Protein AF-A0A7R7ENU4-F1 (afdb_monomer_lite)

Foldseek 3Di:
DDDDQDDLVVLLVLLVVLLVLLVVLVVVLVCLCVVPLVCLVPDPDDDDPVSVVSNVVSVVVSVVSNVSSVVSNVVSVVSVVVSVVVVVVLVVVLVVQVVVLVVVCVVVVPDDDPVSVVVNCCSNPVVVPVSPD

Sequence (133 aa):
MGTLVISYDDLNDASHQAKNLAEKLGDYANELEHKVCRKVNEYSGERTQILYDADGFMRKKLEKLQQKKIDFTTLSSNIKTFELNCKTADNNVARFIKTITGDFKKAYKIKENVITNFFNYIGVAIGNYSNRD

Structure (mmCIF, N/CA/C/O backbone):
data_AF-A0A7R7ENU4-F1
#
_entry.id   AF-A0A7R7ENU4-F1
#
loop_
_atom_site.group_PDB
_atom_site.id
_atom_site.type_symbol
_atom_site.label_atom_id
_atom_site.label_alt_id
_atom_site.label_comp_id
_atom_site.label_asym_id
_atom_site.label_entity_id
_atom_site.label_seq_id
_atom_site.pdbx_PDB_ins_code
_atom_site.Cartn_x
_atom_site.Cartn_y
_atom_site.Cartn_z
_atom_site.occupancy
_atom_site.B_iso_or_equiv
_atom_site.auth_seq_id
_atom_site.auth_comp_id
_atom_site.auth_asym_id
_atom_site.auth_atom_id
_atom_site.pdbx_PDB_model_num
ATOM 1 N N . MET A 1 1 ? -29.556 9.973 3.847 1.00 44.09 1 MET A N 1
ATOM 2 C CA . MET A 1 1 ? -28.271 9.671 4.516 1.00 44.09 1 MET A CA 1
ATOM 3 C C . MET A 1 1 ? -27.847 8.284 4.070 1.00 44.09 1 MET A C 1
ATOM 5 O O . MET A 1 1 ? -28.694 7.403 4.088 1.00 44.09 1 MET A O 1
ATOM 9 N N . GLY A 1 2 ? -26.614 8.114 3.591 1.00 52.56 2 GLY A N 1
ATOM 10 C CA . GLY A 1 2 ? -26.083 6.794 3.236 1.00 52.56 2 GLY A CA 1
ATOM 11 C C . GLY A 1 2 ? -25.456 6.132 4.460 1.00 52.56 2 GLY A C 1
ATOM 12 O O . GLY A 1 2 ? -24.754 6.803 5.215 1.00 52.56 2 GLY A O 1
ATOM 13 N N . THR A 1 3 ? -25.722 4.84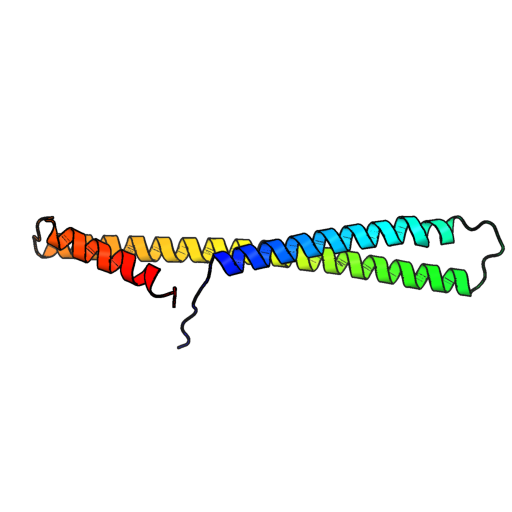5 4.664 1.00 65.44 3 THR A N 1
ATOM 14 C CA . THR A 1 3 ? -25.045 4.036 5.683 1.00 65.44 3 THR A CA 1
ATOM 15 C C . THR A 1 3 ? -23.705 3.581 5.121 1.00 65.44 3 THR A C 1
ATOM 17 O O . THR A 1 3 ? -23.664 2.948 4.068 1.00 65.44 3 THR A O 1
ATOM 20 N N . LEU A 1 4 ? -22.611 3.914 5.805 1.00 68.81 4 LEU A N 1
ATOM 21 C CA . LEU A 1 4 ? -21.291 3.382 5.485 1.00 68.81 4 LEU A CA 1
ATOM 22 C C . LEU A 1 4 ? -21.089 2.088 6.278 1.00 68.81 4 LEU A C 1
ATOM 24 O O . LEU A 1 4 ? -20.981 2.128 7.501 1.00 68.81 4 LEU A O 1
ATOM 28 N N . VAL A 1 5 ? -21.049 0.956 5.578 1.00 78.88 5 VAL A N 1
ATOM 29 C CA . VAL A 1 5 ? -20.685 -0.342 6.158 1.00 78.88 5 VAL A CA 1
ATOM 30 C C . VAL A 1 5 ? -19.189 -0.546 5.941 1.00 78.88 5 VAL A C 1
ATOM 32 O O . VAL A 1 5 ? -18.708 -0.442 4.814 1.00 78.88 5 VAL A O 1
ATOM 35 N N . ILE A 1 6 ? -18.449 -0.787 7.025 1.00 81.00 6 ILE A N 1
ATOM 36 C CA . ILE A 1 6 ? -16.993 -0.948 6.995 1.00 81.00 6 ILE A CA 1
ATOM 37 C C . ILE A 1 6 ? -16.647 -2.397 7.313 1.00 81.00 6 ILE A C 1
ATOM 39 O O . ILE A 1 6 ? -16.909 -2.879 8.413 1.00 81.00 6 ILE A O 1
ATOM 43 N N . SER A 1 7 ? -16.017 -3.067 6.353 1.00 90.38 7 SER A N 1
ATOM 44 C CA . SER A 1 7 ? -15.394 -4.372 6.550 1.00 90.38 7 SER A CA 1
ATOM 45 C C . SER A 1 7 ? -13.914 -4.174 6.869 1.00 90.38 7 SER A C 1
ATOM 47 O O . SER A 1 7 ? -13.136 -3.710 6.035 1.00 90.38 7 SER A O 1
ATOM 49 N N . TYR A 1 8 ? -13.523 -4.485 8.105 1.00 89.69 8 TYR A N 1
ATOM 50 C CA . TYR A 1 8 ? -12.128 -4.378 8.537 1.00 89.69 8 TYR A CA 1
ATOM 51 C C . TYR A 1 8 ? -11.216 -5.379 7.820 1.00 89.69 8 TYR A C 1
ATOM 53 O O . TYR A 1 8 ? -10.059 -5.055 7.555 1.00 89.69 8 TYR A O 1
ATOM 61 N N . ASP A 1 9 ? -11.746 -6.551 7.469 1.00 91.00 9 ASP A N 1
ATOM 62 C CA . ASP A 1 9 ? -11.010 -7.577 6.732 1.00 91.00 9 ASP A CA 1
ATOM 63 C C . ASP A 1 9 ? -10.720 -7.098 5.299 1.00 91.00 9 ASP A C 1
ATOM 65 O O . ASP A 1 9 ? -9.567 -7.130 4.868 1.00 91.00 9 ASP A O 1
ATOM 69 N N . ASP A 1 10 ? -11.712 -6.512 4.614 1.00 90.75 10 ASP A N 1
ATOM 70 C CA . ASP A 1 10 ? -11.526 -5.964 3.261 1.00 90.75 10 ASP A CA 1
ATOM 71 C C . ASP A 1 10 ? -10.537 -4.789 3.241 1.00 90.75 10 ASP A C 1
ATOM 73 O O . ASP A 1 10 ? -9.733 -4.661 2.315 1.00 90.75 10 ASP A O 1
ATOM 77 N N . LEU A 1 11 ? -10.558 -3.925 4.265 1.00 91.00 11 LEU A N 1
ATOM 78 C CA . LEU A 1 11 ? -9.576 -2.841 4.401 1.00 91.00 11 LEU A CA 1
ATOM 79 C C . LEU A 1 11 ? -8.160 -3.389 4.597 1.00 91.00 11 LEU A C 1
ATOM 81 O O . LEU A 1 11 ? -7.212 -2.906 3.968 1.00 91.00 11 LEU A O 1
ATOM 85 N N . ASN A 1 12 ? -8.004 -4.401 5.449 1.00 92.06 12 ASN A N 1
ATOM 86 C CA . ASN A 1 12 ? -6.711 -5.023 5.683 1.00 92.06 12 ASN A CA 1
ATOM 87 C C . ASN A 1 12 ? -6.177 -5.684 4.400 1.00 92.06 12 ASN A C 1
ATOM 89 O O . ASN A 1 12 ? -5.030 -5.434 4.010 1.00 92.06 12 ASN A O 1
ATOM 93 N N . ASP A 1 13 ? -7.022 -6.437 3.697 1.00 94.12 13 ASP A N 1
ATOM 94 C CA . ASP A 1 13 ? -6.690 -7.073 2.422 1.00 94.12 13 A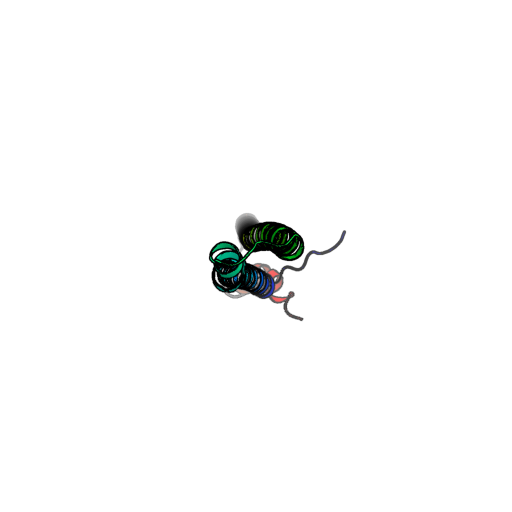SP A CA 1
ATOM 95 C C . ASP A 1 13 ? -6.314 -6.042 1.356 1.00 94.12 13 ASP A C 1
ATOM 97 O O . ASP A 1 13 ? -5.269 -6.171 0.711 1.00 94.12 13 ASP A O 1
ATOM 101 N N . ALA A 1 14 ? -7.095 -4.970 1.209 1.00 93.25 14 ALA A N 1
ATOM 102 C CA . ALA A 1 14 ? -6.806 -3.891 0.268 1.00 93.25 14 ALA A CA 1
ATOM 103 C C . ALA A 1 14 ? -5.462 -3.208 0.570 1.00 93.25 14 ALA A C 1
ATOM 105 O O . ALA A 1 14 ? -4.654 -2.979 -0.336 1.00 93.25 14 ALA A O 1
ATOM 106 N N . SER A 1 15 ? -5.174 -2.929 1.846 1.00 95.31 15 SER A N 1
ATOM 107 C CA . SER A 1 15 ? -3.877 -2.389 2.263 1.00 95.31 15 SER A CA 1
ATOM 108 C C . SER A 1 15 ? -2.731 -3.345 1.911 1.00 95.31 15 SER A C 1
ATOM 110 O O . SER A 1 15 ? -1.691 -2.902 1.413 1.00 95.31 15 SER A O 1
ATOM 112 N N . HIS A 1 16 ? -2.891 -4.645 2.170 1.00 95.50 16 HIS A N 1
ATOM 113 C CA . HIS A 1 16 ? -1.874 -5.647 1.856 1.00 95.50 16 HIS A CA 1
ATOM 114 C C . HIS A 1 16 ? -1.640 -5.781 0.351 1.00 95.50 16 HIS A C 1
ATOM 116 O O . HIS A 1 16 ? -0.491 -5.813 -0.089 1.00 95.50 16 HIS A O 1
ATOM 122 N N . GLN A 1 17 ? -2.703 -5.791 -0.452 1.00 96.12 17 GLN A N 1
ATOM 123 C CA . GLN A 1 17 ? -2.602 -5.819 -1.909 1.00 96.12 17 GLN A CA 1
ATOM 124 C C . GLN A 1 17 ? -1.881 -4.579 -2.451 1.00 96.12 17 GLN A C 1
ATOM 126 O O . GLN A 1 17 ? -0.979 -4.716 -3.280 1.00 96.12 17 GLN A O 1
ATOM 131 N N . ALA A 1 18 ? -2.212 -3.384 -1.949 1.00 92.69 18 ALA A N 1
ATOM 132 C CA . ALA A 1 18 ? -1.538 -2.144 -2.331 1.00 92.69 18 ALA A CA 1
ATOM 133 C C . ALA A 1 18 ? -0.038 -2.184 -1.991 1.00 92.69 18 ALA A C 1
ATOM 135 O O . ALA A 1 18 ? 0.797 -1.850 -2.834 1.00 92.69 18 ALA A O 1
ATOM 136 N N . LYS A 1 19 ? 0.318 -2.669 -0.794 1.00 96.62 19 LYS A N 1
ATOM 137 C CA . LYS A 1 19 ? 1.718 -2.849 -0.389 1.00 96.62 19 LYS A CA 1
ATOM 138 C C . LYS A 1 19 ? 2.457 -3.836 -1.301 1.00 96.62 19 LYS A C 1
ATOM 140 O O . LYS A 1 19 ? 3.521 -3.504 -1.819 1.00 96.62 19 LYS A O 1
ATOM 145 N N . ASN A 1 20 ? 1.875 -5.007 -1.553 1.00 96.50 20 ASN A N 1
ATOM 146 C CA . ASN A 1 20 ? 2.474 -6.031 -2.412 1.00 96.50 20 ASN A CA 1
ATOM 147 C C . ASN A 1 20 ? 2.674 -5.521 -3.849 1.00 96.50 20 ASN A C 1
ATOM 149 O O . ASN A 1 20 ? 3.658 -5.853 -4.508 1.00 96.50 20 ASN A O 1
ATOM 153 N N . LEU A 1 21 ? 1.744 -4.709 -4.358 1.00 95.12 21 LEU A N 1
ATOM 154 C CA . LEU A 1 21 ? 1.882 -4.089 -5.672 1.00 95.12 21 LEU A CA 1
ATOM 155 C C . LEU A 1 21 ? 3.011 -3.050 -5.696 1.00 95.12 21 LEU A C 1
ATOM 157 O O . LEU A 1 21 ? 3.776 -3.017 -6.659 1.00 95.12 21 LEU A O 1
ATOM 161 N N . ALA A 1 22 ? 3.158 -2.239 -4.646 1.00 94.38 22 ALA A N 1
ATOM 162 C CA . ALA A 1 22 ? 4.274 -1.303 -4.522 1.00 94.38 22 ALA A CA 1
ATOM 163 C C . ALA A 1 22 ? 5.636 -2.022 -4.527 1.00 94.38 22 ALA A C 1
ATOM 165 O O . ALA A 1 22 ? 6.563 -1.576 -5.206 1.00 94.38 22 ALA A O 1
ATOM 166 N N . GLU A 1 23 ? 5.747 -3.152 -3.823 1.00 96.06 23 GLU A N 1
ATOM 167 C CA . GLU A 1 23 ? 6.949 -3.998 -3.817 1.00 96.06 23 GLU A CA 1
ATOM 168 C C . GLU A 1 23 ? 7.259 -4.527 -5.224 1.00 96.06 23 GLU A C 1
ATOM 170 O O . GLU A 1 23 ? 8.338 -4.258 -5.750 1.00 96.06 23 GLU A O 1
ATOM 175 N N . LYS A 1 24 ? 6.274 -5.133 -5.903 1.00 96.38 24 LYS A N 1
ATOM 176 C CA . LYS A 1 24 ? 6.426 -5.630 -7.284 1.00 96.38 24 LYS A CA 1
ATOM 177 C C . LYS A 1 24 ? 6.828 -4.543 -8.282 1.00 96.38 24 LYS A C 1
ATOM 179 O O . LYS A 1 24 ? 7.620 -4.796 -9.187 1.00 96.38 24 LYS A O 1
ATOM 184 N N . LEU A 1 25 ? 6.281 -3.333 -8.146 1.00 94.94 25 LEU A N 1
ATOM 185 C CA . LEU A 1 25 ? 6.667 -2.187 -8.977 1.00 94.94 25 LEU A CA 1
ATOM 186 C C . LEU A 1 25 ? 8.124 -1.780 -8.735 1.00 94.94 25 LEU A C 1
ATOM 188 O O . LEU A 1 25 ? 8.822 -1.433 -9.686 1.00 94.94 25 LEU A O 1
ATOM 192 N N . GLY A 1 26 ? 8.579 -1.842 -7.481 1.00 93.38 26 GLY A N 1
ATOM 193 C CA . GLY A 1 26 ? 9.973 -1.614 -7.111 1.00 93.38 26 GLY A CA 1
ATOM 194 C C . GLY A 1 26 ? 10.911 -2.657 -7.705 1.00 93.38 26 GLY A C 1
ATOM 195 O O . GLY A 1 26 ? 11.900 -2.288 -8.332 1.00 93.38 26 GLY A O 1
ATOM 196 N N . ASP A 1 27 ? 10.567 -3.936 -7.576 1.00 95.56 27 ASP A N 1
ATOM 197 C CA . ASP A 1 27 ? 11.363 -5.033 -8.130 1.00 95.56 27 ASP A CA 1
ATOM 198 C C . ASP A 1 27 ? 11.472 -4.921 -9.650 1.00 95.56 27 ASP A C 1
ATOM 200 O O . ASP A 1 27 ? 12.567 -4.990 -10.206 1.00 95.56 27 ASP A O 1
ATOM 204 N N . TYR A 1 28 ? 10.355 -4.651 -10.331 1.00 94.38 28 TYR A N 1
ATOM 205 C CA . TYR A 1 28 ? 10.355 -4.464 -11.778 1.00 94.38 28 TYR A CA 1
ATOM 206 C C . TYR A 1 28 ? 11.170 -3.239 -12.221 1.00 94.38 28 TYR A C 1
ATOM 208 O O . TYR A 1 28 ? 11.854 -3.295 -13.244 1.00 94.38 28 TYR A O 1
ATOM 216 N N . ALA A 1 29 ? 11.135 -2.137 -11.462 1.00 93.75 29 ALA A N 1
ATOM 217 C CA . ALA A 1 29 ? 11.982 -0.976 -11.731 1.00 93.75 29 ALA A CA 1
ATOM 218 C C . ALA A 1 29 ? 13.472 -1.327 -11.588 1.00 93.75 29 ALA A C 1
ATOM 220 O O . ALA A 1 29 ? 14.250 -1.048 -12.499 1.00 93.75 29 ALA A O 1
ATOM 221 N N . ASN A 1 30 ? 13.853 -2.014 -10.509 1.00 92.50 30 ASN A N 1
ATOM 222 C CA . ASN A 1 30 ? 15.230 -2.459 -10.287 1.00 92.50 30 ASN A CA 1
ATOM 223 C C . ASN A 1 30 ? 15.701 -3.402 -11.403 1.00 92.50 30 ASN A C 1
ATOM 225 O O . ASN A 1 30 ? 16.815 -3.272 -11.912 1.00 92.50 30 ASN A O 1
ATOM 229 N N . GLU A 1 31 ? 14.850 -4.339 -11.830 1.00 92.56 31 GLU A N 1
ATOM 230 C CA . GLU A 1 31 ? 15.166 -5.218 -12.953 1.00 92.56 31 GLU A CA 1
ATOM 231 C C . GLU A 1 31 ? 15.368 -4.442 -14.255 1.00 92.56 31 GLU A C 1
ATOM 233 O O . GLU A 1 31 ? 16.316 -4.728 -14.986 1.00 92.56 31 GLU A O 1
ATOM 238 N N . LEU A 1 32 ? 14.504 -3.468 -14.558 1.00 90.56 32 LEU A N 1
ATOM 239 C CA . LEU A 1 32 ? 14.620 -2.645 -15.762 1.00 90.56 32 LEU A CA 1
ATOM 240 C C . LEU A 1 32 ? 15.930 -1.841 -15.762 1.00 90.56 32 LEU A C 1
ATOM 242 O O . LEU A 1 32 ? 16.629 -1.795 -16.778 1.00 90.56 32 LEU A O 1
ATOM 246 N N . GLU A 1 33 ? 16.286 -1.261 -14.617 1.00 90.75 33 GLU A N 1
ATOM 247 C CA . GLU A 1 33 ? 17.524 -0.506 -14.434 1.00 90.75 33 GLU A CA 1
ATOM 248 C C . GLU A 1 33 ? 18.763 -1.393 -14.623 1.00 90.75 33 GLU A C 1
ATOM 250 O O . GLU A 1 33 ? 19.639 -1.087 -15.439 1.00 90.75 33 GLU A O 1
ATOM 255 N N . HIS A 1 34 ? 18.818 -2.535 -13.935 1.00 90.06 34 HIS A N 1
ATOM 256 C CA . HIS A 1 34 ? 19.975 -3.427 -13.978 1.00 90.06 34 HIS A CA 1
ATOM 257 C C . HIS A 1 34 ? 20.104 -4.211 -15.284 1.00 90.06 34 HIS A C 1
ATOM 259 O O . HIS A 1 34 ? 21.218 -4.406 -15.770 1.00 90.06 34 HIS A O 1
ATOM 265 N N . LYS A 1 35 ? 18.998 -4.700 -15.856 1.00 87.06 35 LYS A N 1
ATOM 266 C CA . LYS A 1 35 ? 19.049 -5.574 -17.038 1.00 87.06 35 LYS A CA 1
ATOM 267 C C . LYS A 1 35 ? 19.101 -4.796 -18.341 1.00 87.06 35 LYS A C 1
ATOM 269 O O . LYS A 1 35 ? 19.659 -5.323 -19.302 1.00 87.06 35 LYS A O 1
ATOM 274 N N . VAL A 1 36 ? 18.513 -3.600 -18.398 1.00 83.38 36 VAL A N 1
ATOM 275 C CA . VAL A 1 36 ? 18.338 -2.876 -19.663 1.00 83.38 36 VAL A CA 1
ATOM 276 C C . VAL A 1 36 ? 19.085 -1.550 -19.659 1.00 83.38 36 VAL A C 1
ATOM 278 O O . VAL A 1 36 ? 19.984 -1.387 -20.483 1.00 83.38 36 VAL A O 1
ATOM 281 N N . CYS A 1 37 ? 18.817 -0.646 -18.708 1.00 84.62 37 CYS A N 1
ATOM 282 C CA . CYS A 1 37 ? 19.496 0.658 -18.671 1.00 84.62 37 CYS A CA 1
ATOM 283 C C . CYS A 1 37 ? 21.013 0.502 -18.548 1.00 84.62 37 CYS A C 1
ATOM 285 O O . CYS A 1 37 ? 21.773 1.119 -19.291 1.00 84.62 37 CYS A O 1
ATOM 287 N N . ARG A 1 38 ? 21.465 -0.377 -17.649 1.00 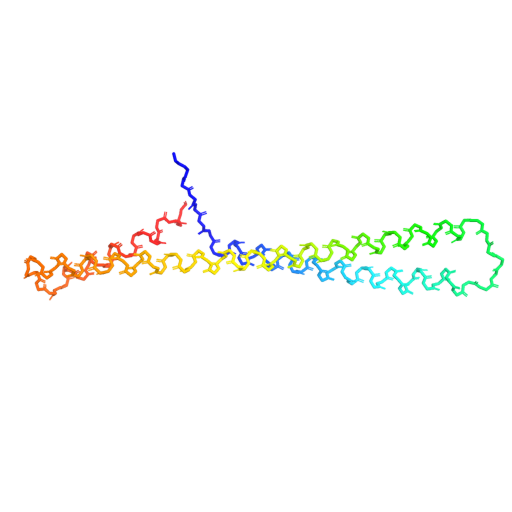87.12 38 ARG A N 1
ATOM 288 C CA . ARG A 1 38 ? 22.891 -0.646 -17.464 1.00 87.12 38 ARG A CA 1
ATOM 289 C C . ARG A 1 38 ? 23.548 -1.203 -18.729 1.00 87.12 38 ARG A C 1
ATOM 291 O O . ARG A 1 38 ? 24.585 -0.691 -19.127 1.00 87.12 38 ARG A O 1
ATOM 298 N N . LYS A 1 39 ? 22.917 -2.162 -19.417 1.00 86.00 39 LYS A N 1
ATOM 299 C CA . LYS A 1 39 ? 23.450 -2.719 -20.675 1.00 86.00 39 LYS A CA 1
ATOM 300 C C . LYS A 1 39 ? 23.530 -1.683 -21.796 1.00 86.00 39 LYS A C 1
ATOM 302 O O . LYS A 1 39 ? 24.493 -1.683 -22.553 1.00 86.00 39 LYS A O 1
ATOM 307 N N . VAL A 1 40 ? 22.539 -0.796 -21.897 1.00 84.38 40 VAL A N 1
ATOM 308 C CA . VAL A 1 40 ? 22.545 0.309 -22.873 1.00 84.38 40 VAL A CA 1
ATOM 309 C C . VAL A 1 40 ? 23.642 1.334 -22.557 1.00 84.38 40 VAL A C 1
ATOM 311 O O . VAL A 1 40 ? 24.238 1.907 -23.471 1.00 84.38 40 VAL A O 1
ATOM 314 N N . ASN A 1 41 ? 23.949 1.551 -21.279 1.00 80.88 41 ASN A N 1
ATOM 315 C CA . ASN A 1 41 ? 25.035 2.438 -20.858 1.00 80.88 41 ASN A CA 1
ATOM 316 C C . ASN A 1 41 ? 26.426 1.806 -21.015 1.00 80.88 41 ASN A C 1
ATOM 318 O O . ASN A 1 41 ? 27.362 2.505 -21.384 1.00 80.88 41 ASN A O 1
ATOM 322 N N . GLU A 1 42 ? 26.558 0.500 -20.785 1.00 86.00 42 GLU A N 1
ATOM 323 C CA . GLU A 1 42 ? 27.816 -0.253 -20.917 1.00 86.00 42 GLU A CA 1
ATOM 324 C C . GLU A 1 42 ? 28.133 -0.662 -22.368 1.00 86.00 42 GLU A C 1
ATOM 326 O O . GLU A 1 42 ? 29.187 -1.242 -22.628 1.00 86.00 42 GLU A O 1
ATOM 331 N N . TYR A 1 43 ? 27.247 -0.372 -23.327 1.00 84.62 43 TYR A N 1
ATOM 332 C CA . TYR A 1 43 ? 27.488 -0.662 -24.738 1.00 84.62 43 TYR A CA 1
ATOM 333 C C . TYR A 1 43 ? 28.705 0.117 -25.259 1.00 84.62 43 TYR A C 1
ATOM 335 O O . TYR A 1 43 ? 28.693 1.347 -25.310 1.00 84.62 43 TYR A O 1
ATOM 343 N N . SER A 1 44 ? 29.744 -0.618 -25.660 1.00 81.69 44 SER A N 1
ATOM 344 C CA . SER A 1 44 ? 31.047 -0.087 -26.081 1.00 81.69 44 SER A CA 1
ATOM 345 C C . SER A 1 44 ? 31.158 0.226 -27.578 1.00 81.69 44 SER A C 1
ATOM 347 O O . SER A 1 44 ? 32.191 0.726 -28.018 1.00 81.69 44 SER A O 1
ATOM 349 N N . GLY A 1 45 ? 30.125 -0.083 -28.368 1.00 84.75 45 GLY A N 1
ATOM 350 C CA . GLY A 1 45 ? 30.072 0.239 -29.795 1.00 84.75 45 GLY A CA 1
ATOM 351 C C . GLY A 1 45 ? 29.618 1.675 -30.071 1.00 84.75 45 GLY A C 1
ATOM 352 O O . GLY A 1 45 ? 29.286 2.434 -29.159 1.00 84.75 45 GLY A O 1
ATOM 353 N N . GLU A 1 46 ? 29.557 2.040 -31.353 1.00 84.06 46 GLU A N 1
ATOM 354 C CA . GLU A 1 46 ? 29.066 3.355 -31.772 1.00 84.06 46 GLU A CA 1
ATOM 355 C C . GLU A 1 46 ? 27.629 3.582 -31.281 1.00 84.06 46 GLU A C 1
ATOM 357 O O . GLU A 1 46 ? 26.721 2.779 -31.523 1.00 84.06 46 GLU A O 1
ATOM 362 N N . ARG A 1 47 ? 27.426 4.684 -30.556 1.00 82.75 47 ARG A N 1
ATOM 363 C CA . ARG A 1 47 ? 26.114 5.046 -30.025 1.00 82.75 47 ARG A CA 1
ATOM 364 C C . ARG A 1 47 ? 25.291 5.700 -31.125 1.00 82.75 47 ARG A C 1
ATOM 366 O O . ARG A 1 47 ? 25.550 6.830 -31.523 1.00 82.75 47 ARG A O 1
ATOM 373 N N . THR A 1 48 ? 24.275 4.988 -31.587 1.00 86.69 48 THR A N 1
ATOM 374 C CA . THR A 1 48 ? 23.309 5.500 -32.561 1.00 86.69 48 THR A CA 1
ATOM 375 C C . THR A 1 48 ? 22.203 6.300 -31.870 1.00 86.69 48 THR A C 1
ATOM 377 O O . THR A 1 48 ? 21.960 6.143 -30.672 1.00 86.69 48 THR A O 1
ATOM 380 N N . GLN A 1 49 ? 21.468 7.119 -32.629 1.00 86.06 49 GLN A N 1
ATOM 381 C CA . GLN A 1 49 ? 20.302 7.853 -32.116 1.00 86.06 49 GLN A CA 1
ATOM 382 C C . GLN A 1 49 ? 19.276 6.927 -31.435 1.00 86.06 49 GLN A C 1
ATOM 384 O O . GLN A 1 49 ? 18.716 7.271 -30.399 1.00 86.06 49 GLN A O 1
ATOM 389 N N . ILE A 1 50 ? 19.108 5.705 -31.951 1.00 85.12 50 ILE A N 1
ATOM 390 C CA . ILE A 1 50 ? 18.205 4.688 -31.392 1.00 85.12 50 ILE A CA 1
ATOM 391 C C . ILE A 1 50 ? 18.597 4.316 -29.952 1.00 85.12 50 ILE A C 1
ATOM 393 O O . ILE A 1 50 ? 17.725 4.137 -29.103 1.00 85.12 50 ILE A O 1
ATOM 397 N N . LEU A 1 51 ? 19.898 4.222 -29.651 1.00 84.62 51 LEU A N 1
ATOM 398 C CA . LEU A 1 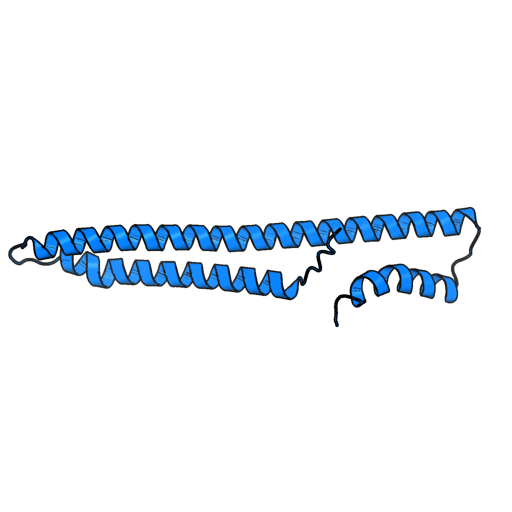51 ? 20.394 3.935 -28.298 1.00 84.62 51 LEU A CA 1
ATOM 399 C C . LEU A 1 51 ? 20.132 5.098 -27.331 1.00 84.62 51 LEU A C 1
ATOM 401 O O . LEU A 1 51 ? 19.808 4.857 -26.167 1.00 84.62 51 LEU A O 1
ATOM 405 N N . TYR A 1 52 ? 20.240 6.345 -27.799 1.00 84.50 52 TYR A N 1
ATOM 406 C CA . TYR A 1 52 ? 19.901 7.524 -26.996 1.00 84.50 52 TYR A CA 1
ATOM 407 C C . TYR A 1 52 ? 18.405 7.596 -26.688 1.00 84.50 52 TYR A C 1
ATOM 409 O O . TYR A 1 52 ? 18.023 7.793 -25.532 1.00 84.50 52 TYR A O 1
ATOM 417 N N . ASP A 1 53 ? 17.561 7.371 -27.693 1.00 87.06 53 ASP A N 1
ATOM 418 C CA . ASP A 1 53 ? 16.111 7.374 -27.518 1.00 87.06 53 ASP A CA 1
ATOM 419 C C . ASP A 1 53 ? 15.679 6.253 -26.560 1.00 87.06 53 ASP A C 1
ATOM 421 O O . ASP A 1 53 ? 14.874 6.482 -25.654 1.00 87.06 53 ASP A O 1
ATOM 425 N N . ALA A 1 54 ? 16.264 5.057 -26.695 1.00 85.94 54 ALA A N 1
ATOM 426 C CA . ALA A 1 54 ? 16.009 3.932 -25.801 1.00 85.94 54 ALA A CA 1
ATOM 427 C C . ALA A 1 54 ? 16.368 4.251 -24.339 1.00 85.94 54 ALA A C 1
ATOM 429 O O . ALA A 1 54 ? 15.539 4.017 -23.458 1.00 85.94 54 ALA A O 1
ATOM 430 N N . ASP A 1 55 ? 17.551 4.819 -24.064 1.00 86.19 55 ASP A N 1
ATOM 431 C CA . ASP A 1 55 ? 17.928 5.246 -22.705 1.00 86.19 55 ASP A CA 1
ATOM 432 C C . ASP A 1 55 ? 16.928 6.270 -22.145 1.00 86.19 55 ASP A C 1
ATOM 434 O O . ASP A 1 55 ? 16.416 6.110 -21.033 1.00 86.19 55 ASP A O 1
ATOM 438 N N . GLY A 1 56 ? 16.546 7.264 -22.953 1.00 86.44 56 GLY A N 1
ATOM 439 C CA . GLY A 1 56 ? 15.558 8.273 -22.574 1.00 86.44 56 GLY A CA 1
ATOM 440 C C . GLY A 1 56 ? 14.180 7.686 -22.242 1.00 86.44 56 GLY A C 1
ATOM 441 O O . GLY A 1 56 ? 13.578 8.041 -21.223 1.00 86.44 56 GLY A O 1
ATOM 442 N N . PHE A 1 57 ? 13.668 6.764 -23.062 1.00 89.50 57 PHE A N 1
ATOM 443 C CA . PHE A 1 57 ? 12.391 6.094 -22.797 1.00 89.50 57 PHE A CA 1
ATOM 444 C C . PHE A 1 57 ? 12.438 5.235 -21.533 1.00 89.50 57 PHE A C 1
ATOM 446 O O . PHE A 1 57 ? 11.477 5.233 -20.757 1.00 89.50 57 PHE A O 1
ATOM 453 N N . MET A 1 58 ? 13.543 4.527 -21.301 1.00 89.56 58 MET A N 1
ATOM 454 C CA . MET A 1 58 ? 13.693 3.683 -20.119 1.00 89.56 58 MET A CA 1
ATOM 455 C C . MET A 1 58 ? 13.787 4.496 -18.833 1.00 89.56 58 MET A C 1
ATOM 457 O O . MET A 1 58 ? 13.098 4.160 -17.872 1.00 89.56 58 MET A O 1
ATOM 461 N N . ARG A 1 59 ? 14.550 5.596 -18.820 1.00 89.12 59 ARG A N 1
ATOM 462 C CA . ARG A 1 59 ? 14.621 6.506 -17.665 1.00 89.12 59 ARG A CA 1
ATOM 463 C C . ARG A 1 59 ? 13.248 7.068 -17.304 1.00 89.12 59 ARG A C 1
ATOM 465 O O . ARG A 1 59 ? 12.820 6.942 -16.162 1.00 89.12 59 ARG A O 1
ATOM 472 N N . LYS A 1 60 ? 12.485 7.541 -18.296 1.00 92.88 60 LYS A N 1
ATOM 473 C CA . LYS A 1 60 ? 11.096 7.991 -18.081 1.00 92.88 60 LYS A CA 1
ATOM 474 C C . LYS A 1 60 ? 10.194 6.879 -17.545 1.00 92.88 60 LYS A C 1
ATOM 476 O O . LYS A 1 60 ? 9.277 7.132 -16.764 1.00 92.88 60 LYS A O 1
ATOM 481 N N . LYS A 1 61 ? 10.396 5.636 -17.988 1.00 93.44 61 LYS A N 1
ATOM 482 C CA . LYS A 1 61 ? 9.636 4.487 -17.480 1.00 93.44 61 LYS A CA 1
ATOM 483 C C . LYS A 1 61 ? 10.015 4.162 -16.032 1.00 93.44 61 LYS A C 1
ATOM 485 O O . LYS A 1 61 ? 9.109 3.891 -15.249 1.00 93.44 61 LYS A O 1
ATOM 490 N N . LEU A 1 62 ? 11.299 4.230 -15.671 1.00 93.69 62 LEU A N 1
ATOM 491 C CA . LEU A 1 62 ? 11.775 4.061 -14.294 1.00 93.69 62 LEU A CA 1
ATOM 492 C C . LEU A 1 62 ? 11.154 5.097 -13.357 1.00 93.69 62 LEU A C 1
ATOM 494 O O . LEU A 1 62 ? 10.568 4.714 -12.350 1.00 93.69 62 LEU A O 1
ATOM 498 N N . GLU A 1 63 ? 11.184 6.375 -13.736 1.00 93.50 63 GLU A N 1
ATOM 499 C CA . GLU A 1 63 ? 10.552 7.459 -12.971 1.00 93.50 63 GLU A CA 1
ATOM 500 C C . GLU A 1 63 ? 9.063 7.178 -12.726 1.00 93.50 63 GLU A C 1
ATOM 502 O O . GLU A 1 63 ? 8.580 7.247 -11.597 1.00 93.50 63 GLU A O 1
ATOM 507 N N . LYS A 1 64 ? 8.328 6.763 -13.768 1.00 94.62 64 LYS A N 1
ATOM 508 C CA . LYS A 1 64 ? 6.903 6.408 -13.646 1.00 94.62 64 LYS A CA 1
ATOM 509 C C . LYS A 1 64 ? 6.659 5.209 -12.728 1.00 94.62 64 LYS A C 1
ATOM 511 O O . LYS A 1 64 ? 5.661 5.195 -12.007 1.00 94.62 64 LYS A O 1
ATOM 516 N N . LEU A 1 65 ? 7.513 4.187 -12.774 1.00 94.44 65 LEU A N 1
ATOM 517 C CA . LEU A 1 65 ? 7.394 3.007 -11.911 1.00 94.44 65 LEU A CA 1
ATOM 518 C C . LEU A 1 65 ? 7.684 3.356 -10.449 1.00 94.44 65 LEU A C 1
ATOM 520 O O . LEU A 1 65 ? 6.936 2.937 -9.566 1.00 94.44 65 LEU A O 1
ATOM 524 N N . GLN A 1 66 ? 8.717 4.162 -10.202 1.00 94.75 66 GLN A N 1
ATOM 525 C CA . GLN A 1 66 ? 9.060 4.648 -8.867 1.00 94.75 66 GLN A CA 1
ATOM 526 C C . GLN A 1 66 ? 7.949 5.531 -8.292 1.00 94.75 66 GLN A C 1
ATOM 528 O O . GLN A 1 66 ? 7.553 5.328 -7.145 1.00 94.75 66 GLN A O 1
ATOM 533 N N . GLN A 1 67 ? 7.373 6.428 -9.097 1.00 96.19 67 GLN A N 1
ATOM 534 C CA . GLN A 1 67 ? 6.231 7.233 -8.667 1.00 96.19 67 GLN A CA 1
ATOM 535 C C . GLN A 1 67 ? 5.029 6.352 -8.309 1.00 96.19 67 GLN A C 1
ATOM 537 O O . GLN A 1 67 ? 4.488 6.469 -7.215 1.00 96.19 67 GLN A O 1
ATOM 542 N N . LYS A 1 68 ? 4.667 5.383 -9.161 1.00 94.62 68 LYS A N 1
ATOM 543 C CA . LYS A 1 68 ? 3.571 4.447 -8.855 1.00 94.62 68 LYS A CA 1
ATOM 544 C C . LYS A 1 68 ? 3.830 3.639 -7.580 1.00 94.62 68 LYS A C 1
ATOM 546 O O . LYS A 1 68 ? 2.901 3.414 -6.810 1.00 94.62 68 LYS A O 1
ATOM 551 N N . LYS A 1 69 ? 5.071 3.207 -7.330 1.00 96.31 69 LYS A N 1
ATOM 552 C CA . LYS A 1 69 ? 5.447 2.544 -6.071 1.00 96.31 69 LYS A CA 1
ATOM 553 C C . LYS A 1 69 ? 5.156 3.443 -4.864 1.00 96.31 69 LYS A C 1
ATOM 555 O O . LYS A 1 69 ? 4.594 2.963 -3.878 1.00 96.31 69 LYS A O 1
ATOM 560 N N . ILE A 1 70 ? 5.519 4.724 -4.935 1.00 96.62 70 ILE A N 1
ATOM 561 C CA . ILE A 1 70 ? 5.239 5.707 -3.877 1.00 96.62 70 ILE A CA 1
ATOM 562 C C . ILE A 1 70 ? 3.727 5.871 -3.682 1.00 96.62 70 ILE A C 1
ATOM 564 O O . ILE A 1 70 ? 3.252 5.825 -2.545 1.00 96.62 70 ILE A O 1
ATOM 568 N N . ASP A 1 71 ? 2.968 5.984 -4.772 1.00 96.31 71 ASP A N 1
ATOM 569 C CA . ASP A 1 71 ? 1.515 6.157 -4.726 1.00 96.31 71 ASP A CA 1
ATOM 570 C C . ASP A 1 71 ? 0.828 4.959 -4.046 1.00 96.31 71 ASP A C 1
ATOM 572 O O . ASP A 1 71 ? 0.017 5.138 -3.138 1.00 96.31 71 ASP A O 1
ATOM 576 N N . PHE A 1 72 ? 1.197 3.724 -4.409 1.00 95.50 72 PHE A N 1
ATOM 577 C CA . PHE A 1 72 ? 0.637 2.514 -3.790 1.00 95.50 72 PHE A CA 1
ATOM 578 C C . PHE A 1 72 ? 1.095 2.306 -2.339 1.00 95.50 72 PHE A C 1
ATOM 580 O O . PHE A 1 72 ? 0.320 1.815 -1.515 1.00 95.50 72 PHE A O 1
ATOM 587 N N . THR A 1 73 ? 2.314 2.729 -1.993 1.00 96.50 73 THR A N 1
ATOM 588 C CA . THR A 1 73 ? 2.784 2.734 -0.595 1.00 96.50 73 THR A CA 1
ATOM 589 C C . THR A 1 73 ? 1.957 3.709 0.245 1.00 96.50 73 THR A C 1
ATOM 591 O O . THR A 1 73 ? 1.497 3.368 1.337 1.00 96.50 73 THR A O 1
ATOM 594 N N . THR A 1 74 ? 1.713 4.905 -0.294 1.00 97.12 74 THR A N 1
ATOM 595 C CA . THR A 1 74 ? 0.864 5.928 0.327 1.00 97.12 74 THR A CA 1
ATOM 596 C C . THR A 1 74 ? -0.569 5.428 0.484 1.00 97.12 74 THR A C 1
ATOM 598 O O . THR A 1 74 ? -1.145 5.559 1.561 1.00 97.12 74 THR A O 1
ATOM 601 N N . LEU A 1 75 ? -1.129 4.785 -0.546 1.00 95.25 75 LEU A N 1
ATOM 602 C CA . LEU A 1 75 ? -2.465 4.194 -0.490 1.00 95.25 75 LEU A CA 1
ATOM 603 C C . LEU A 1 75 ? -2.584 3.155 0.633 1.00 95.25 75 LEU A C 1
ATOM 605 O O . LEU A 1 75 ? -3.514 3.237 1.430 1.00 95.25 75 LEU A O 1
ATOM 609 N N . SER A 1 76 ? -1.632 2.220 0.739 1.00 96.38 76 SER A N 1
ATOM 610 C CA . SER A 1 76 ? -1.612 1.229 1.827 1.00 96.38 76 SER A CA 1
ATOM 611 C C . SER A 1 76 ? -1.597 1.900 3.206 1.00 96.38 76 SER A C 1
ATOM 613 O O . SER A 1 76 ? -2.391 1.545 4.078 1.00 96.38 76 SER A O 1
ATOM 615 N N . SER A 1 77 ? -0.750 2.918 3.394 1.00 96.88 77 SER A N 1
ATOM 616 C CA . SER A 1 77 ? -0.666 3.675 4.651 1.00 96.88 77 SER A CA 1
ATOM 617 C C . SER A 1 77 ? -1.975 4.402 4.991 1.00 96.88 77 SER A C 1
ATOM 619 O O . SER A 1 77 ? -2.449 4.360 6.131 1.00 96.88 77 SER A O 1
ATOM 621 N N . ASN A 1 78 ? -2.600 5.024 3.990 1.00 96.38 78 ASN A N 1
ATOM 622 C CA . ASN A 1 78 ? -3.867 5.731 4.151 1.00 96.38 78 ASN A CA 1
ATOM 623 C C . ASN A 1 78 ? -5.003 4.776 4.528 1.00 96.38 78 ASN A C 1
ATOM 625 O O . ASN A 1 78 ? -5.785 5.098 5.419 1.00 96.38 78 ASN A O 1
ATOM 629 N N . ILE A 1 79 ? -5.065 3.590 3.912 1.00 95.50 79 ILE A N 1
ATOM 630 C CA . ILE A 1 79 ? -6.057 2.560 4.253 1.00 95.50 79 ILE A CA 1
ATOM 631 C C . ILE A 1 79 ? -5.892 2.115 5.712 1.00 95.50 79 ILE A C 1
ATOM 633 O O . ILE A 1 79 ? -6.874 2.085 6.448 1.00 95.50 79 ILE A O 1
ATOM 637 N N . LYS A 1 80 ? -4.660 1.861 6.171 1.00 94.75 80 LYS A N 1
ATOM 638 C CA . LYS A 1 80 ? -4.404 1.503 7.580 1.00 94.75 80 LYS A CA 1
ATOM 639 C C . LYS A 1 80 ? -4.774 2.615 8.557 1.00 94.75 80 LYS A C 1
ATOM 641 O O . LYS A 1 80 ? -5.309 2.355 9.632 1.00 94.75 80 LYS A O 1
ATOM 646 N N . THR A 1 81 ? -4.491 3.862 8.190 1.00 96.31 81 THR A N 1
ATOM 647 C CA . THR A 1 81 ? -4.866 5.027 9.002 1.00 96.31 81 THR A CA 1
ATOM 648 C C . THR A 1 81 ? -6.384 5.151 9.098 1.00 96.31 81 THR A C 1
ATOM 650 O O . THR A 1 81 ? -6.923 5.367 10.183 1.00 96.31 81 THR A O 1
ATOM 653 N N . PHE A 1 82 ? -7.084 4.969 7.978 1.00 93.50 82 PHE A N 1
ATOM 654 C CA . PHE A 1 82 ? -8.540 4.955 7.943 1.00 93.50 82 PHE A CA 1
ATOM 655 C C . PHE A 1 82 ? -9.114 3.842 8.830 1.00 93.50 82 PHE A C 1
ATOM 657 O O . PHE A 1 82 ? -9.948 4.123 9.686 1.00 93.50 82 PHE A O 1
ATOM 664 N N . GLU A 1 83 ? -8.600 2.616 8.711 1.00 92.38 83 GLU A N 1
ATOM 665 C CA . GLU A 1 83 ? -8.988 1.472 9.544 1.00 92.38 83 GLU A CA 1
ATOM 666 C C . GLU A 1 83 ? -8.859 1.777 11.049 1.00 92.38 83 GLU A C 1
ATOM 668 O O . GLU A 1 83 ? -9.781 1.525 11.829 1.00 92.38 83 GLU A O 1
ATOM 673 N N . LEU A 1 84 ? -7.735 2.372 11.464 1.00 93.06 84 LEU A N 1
ATOM 674 C CA . LEU A 1 84 ? -7.491 2.758 12.855 1.00 93.06 84 LEU A CA 1
ATOM 675 C C . LEU A 1 84 ? -8.483 3.823 13.347 1.00 93.06 84 LEU A C 1
ATOM 677 O O . LEU A 1 84 ? -8.976 3.743 14.478 1.00 93.06 84 LEU A O 1
ATOM 681 N N . ASN A 1 85 ? -8.788 4.809 12.503 1.00 92.00 85 ASN A N 1
ATOM 682 C CA . ASN A 1 85 ? -9.755 5.855 12.822 1.00 92.00 85 ASN A CA 1
ATOM 683 C C . ASN A 1 85 ? -11.158 5.269 13.015 1.00 92.00 85 ASN A C 1
ATOM 685 O O . ASN A 1 85 ? -11.830 5.615 13.988 1.00 92.00 85 ASN A O 1
ATOM 689 N N . CYS A 1 86 ? -11.568 4.336 12.154 1.00 89.25 86 CYS A N 1
ATOM 690 C CA . CYS A 1 86 ? -12.840 3.624 12.274 1.00 89.25 86 CYS A CA 1
ATOM 691 C C . CYS A 1 86 ? -12.916 2.820 13.577 1.00 89.25 86 CYS A C 1
ATOM 693 O O . CYS A 1 86 ? -13.834 3.030 14.369 1.00 89.25 86 CYS A O 1
ATOM 695 N N . LYS A 1 87 ? -11.888 2.018 13.889 1.00 88.88 87 LYS A N 1
ATOM 696 C CA . LYS A 1 87 ? -11.819 1.267 15.158 1.00 88.88 87 LYS A CA 1
ATOM 697 C C . LYS A 1 87 ? -11.898 2.183 16.379 1.00 88.88 87 LYS A C 1
ATOM 699 O O . LYS A 1 87 ? -12.498 1.837 17.397 1.00 88.88 87 LYS A O 1
ATOM 704 N N . THR A 1 88 ? -11.280 3.359 16.305 1.00 90.38 88 THR A N 1
ATOM 705 C CA . THR A 1 88 ? -11.311 4.347 17.391 1.00 90.38 88 THR A CA 1
ATOM 706 C C . THR A 1 88 ? -12.707 4.942 17.563 1.00 90.38 88 THR A C 1
ATOM 708 O O . THR A 1 88 ? -13.188 5.053 18.693 1.00 90.38 88 THR A O 1
ATOM 711 N N . ALA A 1 89 ? -13.372 5.288 16.459 1.00 88.94 89 ALA A N 1
ATOM 712 C CA . ALA A 1 89 ? -14.742 5.784 16.473 1.00 88.94 89 ALA A CA 1
ATOM 713 C C . ALA A 1 89 ? -15.707 4.743 17.065 1.00 88.94 89 ALA A C 1
ATOM 715 O O . ALA A 1 89 ? -16.432 5.069 18.007 1.00 88.94 89 ALA A O 1
ATOM 716 N N . ASP A 1 90 ? -15.636 3.488 16.615 1.00 85.12 90 ASP A N 1
ATOM 717 C CA . ASP A 1 90 ? -16.473 2.391 17.120 1.00 85.12 90 ASP A CA 1
ATOM 718 C C . ASP A 1 90 ? -16.277 2.174 18.624 1.00 85.12 90 ASP A C 1
ATOM 720 O O . ASP A 1 90 ? -17.240 2.072 19.387 1.00 85.12 90 ASP A O 1
ATOM 724 N N . ASN A 1 91 ? -15.026 2.190 19.094 1.00 85.88 91 ASN A N 1
ATOM 725 C CA . ASN A 1 91 ? -14.719 2.079 20.520 1.00 85.88 91 ASN A CA 1
ATOM 726 C C . ASN A 1 91 ? -15.287 3.247 21.339 1.00 85.88 91 ASN A C 1
ATOM 728 O O . ASN A 1 91 ? -15.753 3.048 22.466 1.00 85.88 91 ASN A O 1
ATOM 732 N N . ASN A 1 92 ? -15.254 4.465 20.796 1.00 85.75 92 ASN A N 1
ATOM 733 C CA . ASN A 1 92 ? -15.815 5.640 21.457 1.00 85.75 92 ASN A CA 1
ATOM 734 C C . ASN A 1 92 ? -17.343 5.563 21.534 1.00 85.75 92 ASN A C 1
ATOM 736 O O . ASN A 1 92 ? -17.901 5.818 22.603 1.00 85.75 92 ASN A O 1
ATOM 740 N N . VAL A 1 93 ? -18.007 5.137 20.455 1.00 84.06 93 VAL A N 1
ATOM 741 C CA . VAL A 1 93 ? -19.456 4.890 20.435 1.00 84.06 93 VAL A CA 1
ATOM 742 C C . VAL A 1 93 ? -19.828 3.797 21.438 1.00 84.06 93 VAL A C 1
ATOM 744 O O . VAL A 1 93 ? -20.707 4.002 22.273 1.00 84.06 93 VAL A O 1
ATOM 747 N N . ALA A 1 94 ? -19.109 2.672 21.448 1.00 77.62 94 ALA A N 1
ATOM 748 C CA . ALA A 1 94 ? -19.347 1.584 22.392 1.00 77.62 94 ALA A CA 1
ATOM 749 C C . ALA A 1 94 ? -19.176 2.033 23.854 1.00 77.62 94 ALA A C 1
ATOM 751 O O . ALA A 1 94 ? -19.970 1.660 24.721 1.00 77.62 94 ALA A O 1
ATOM 752 N N . ARG A 1 95 ? -18.159 2.856 24.148 1.00 78.19 95 ARG A N 1
ATOM 753 C CA . ARG A 1 95 ? -17.952 3.432 25.486 1.00 78.19 95 ARG A CA 1
ATOM 754 C C . ARG A 1 95 ? -19.099 4.367 25.867 1.00 78.19 95 ARG A C 1
ATOM 756 O O . ARG A 1 95 ? -19.606 4.260 26.978 1.00 78.19 95 ARG A O 1
ATOM 763 N N . PHE A 1 96 ? -19.532 5.231 24.953 1.00 80.25 96 PHE A N 1
ATOM 764 C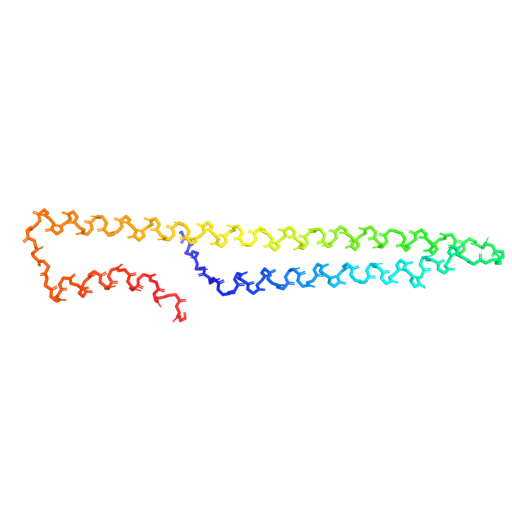 CA . PHE A 1 96 ? -20.641 6.155 25.177 1.00 80.25 96 PHE A CA 1
ATOM 765 C C . PHE A 1 96 ? -21.958 5.422 25.463 1.00 80.25 96 PHE A C 1
ATOM 767 O O . PHE A 1 96 ? -22.627 5.731 26.449 1.00 80.25 96 PHE A O 1
ATOM 774 N N . ILE A 1 97 ? -22.283 4.388 24.679 1.00 76.88 97 ILE A N 1
ATOM 775 C CA . ILE A 1 97 ? -23.463 3.538 24.904 1.00 76.88 97 ILE A CA 1
ATOM 776 C C . ILE A 1 97 ? -23.390 2.860 26.274 1.00 76.88 97 ILE A C 1
ATOM 778 O O . ILE A 1 97 ? -24.375 2.863 27.014 1.00 76.88 97 ILE A O 1
ATOM 782 N N . LYS A 1 98 ? -22.227 2.311 26.654 1.00 73.88 98 LYS A N 1
ATOM 783 C CA . LYS A 1 98 ? -22.030 1.713 27.985 1.00 73.88 98 LYS A CA 1
ATOM 784 C C . LYS A 1 98 ? -22.254 2.728 29.105 1.00 73.88 98 LYS A C 1
ATOM 786 O O . LYS A 1 98 ? -22.913 2.385 30.084 1.00 73.88 98 LYS A O 1
ATOM 791 N N . THR A 1 99 ? -21.758 3.957 28.953 1.00 78.50 99 THR A N 1
ATOM 792 C CA . THR A 1 99 ? -21.976 5.040 29.922 1.00 78.50 99 THR A CA 1
ATOM 793 C C . THR A 1 99 ? -23.458 5.377 30.049 1.00 78.50 99 THR A C 1
ATOM 795 O O . THR A 1 99 ? -23.992 5.258 31.147 1.00 78.50 99 THR A O 1
ATOM 798 N N . ILE A 1 100 ? -24.151 5.677 28.941 1.00 79.12 100 ILE A N 1
ATOM 799 C CA . ILE A 1 100 ? -25.598 5.969 28.952 1.00 79.12 100 ILE A CA 1
ATOM 800 C C . ILE A 1 100 ? -26.381 4.820 29.586 1.00 79.12 100 ILE A C 1
ATOM 802 O O . ILE A 1 100 ? -27.275 5.044 30.398 1.00 79.12 100 ILE A O 1
ATOM 806 N N . THR A 1 101 ? -26.043 3.578 29.241 1.00 77.00 101 THR A N 1
ATOM 807 C CA . THR A 1 101 ? -26.733 2.404 29.782 1.00 77.00 101 THR A CA 1
ATOM 808 C C . THR A 1 101 ? -26.493 2.260 31.285 1.00 77.00 101 THR A C 1
ATOM 810 O O . THR A 1 101 ? -27.416 1.943 32.035 1.00 77.00 101 THR A O 1
ATOM 813 N N . GLY A 1 102 ? -25.269 2.524 31.748 1.00 76.06 102 GLY A N 1
ATOM 814 C CA . GLY A 1 102 ? -24.936 2.566 33.170 1.00 76.06 102 GLY A CA 1
ATOM 815 C C . GLY A 1 102 ? -25.691 3.667 33.916 1.00 76.06 102 GLY A C 1
ATOM 816 O O . GLY A 1 102 ? -26.247 3.410 34.985 1.00 76.06 102 GLY A O 1
ATOM 817 N N . ASP A 1 103 ? -25.763 4.866 33.340 1.00 76.62 103 ASP A N 1
ATOM 818 C CA . ASP A 1 103 ? -26.473 6.010 33.914 1.00 76.62 103 ASP A CA 1
ATOM 819 C C . ASP A 1 103 ? -27.983 5.761 33.977 1.00 76.62 103 ASP A C 1
ATOM 821 O O . ASP A 1 103 ? -28.605 6.003 35.012 1.00 76.62 103 ASP A O 1
ATOM 825 N N . PHE A 1 104 ? -28.563 5.169 32.930 1.00 73.62 104 PHE A N 1
ATOM 826 C CA . PHE A 1 104 ? -29.954 4.723 32.923 1.00 73.62 104 PHE A CA 1
ATOM 827 C C . PHE A 1 104 ? -30.215 3.703 34.040 1.00 73.62 104 PHE A C 1
ATOM 829 O O . PHE A 1 104 ? -31.111 3.889 34.862 1.00 73.62 104 PHE A O 1
ATOM 836 N N . LYS A 1 105 ? -29.394 2.648 34.143 1.00 76.44 105 LYS A N 1
ATOM 837 C CA . LYS A 1 105 ? -29.536 1.636 35.206 1.00 76.44 105 LYS A CA 1
ATOM 838 C C . LYS A 1 105 ? -29.477 2.258 36.605 1.00 76.44 105 LYS A C 1
ATOM 840 O O . LYS A 1 105 ? -30.294 1.903 37.457 1.00 76.44 105 LYS A O 1
ATOM 845 N N . LYS A 1 106 ? -28.558 3.205 36.833 1.00 75.38 106 LYS A N 1
ATOM 846 C CA . LYS A 1 106 ? -28.441 3.948 38.099 1.00 75.38 106 LYS A CA 1
ATOM 847 C C . LYS A 1 106 ? -29.684 4.790 38.388 1.00 75.38 106 LYS A C 1
ATOM 849 O O . LYS A 1 106 ? -30.223 4.690 39.489 1.00 75.38 106 LYS A O 1
ATOM 854 N N . ALA A 1 107 ? -30.154 5.571 37.414 1.00 78.12 107 ALA A N 1
ATOM 855 C CA . ALA A 1 107 ? -31.316 6.448 37.564 1.00 78.12 107 ALA A CA 1
ATOM 856 C C . ALA A 1 107 ? -32.585 5.670 37.949 1.00 78.12 107 ALA A C 1
ATOM 858 O O . ALA A 1 107 ? -33.349 6.109 38.808 1.00 78.12 107 ALA A O 1
ATOM 859 N N . TYR A 1 108 ? -32.766 4.476 37.381 1.00 77.94 108 TYR A N 1
ATOM 860 C CA . TYR A 1 108 ? -33.943 3.635 37.613 1.00 77.94 108 TYR A CA 1
ATOM 861 C C . TYR A 1 108 ? -33.735 2.534 38.668 1.00 77.94 108 TYR A C 1
ATOM 863 O O . TYR A 1 108 ? -34.592 1.667 38.824 1.00 77.94 108 TYR A O 1
ATOM 871 N N . LYS A 1 109 ? -32.619 2.559 39.418 1.00 79.50 109 LYS A N 1
ATOM 872 C CA . LYS A 1 109 ? -32.272 1.572 40.466 1.00 79.50 109 LYS A CA 1
ATOM 873 C C . LYS A 1 109 ? -32.353 0.112 39.988 1.00 79.50 109 LYS A C 1
ATOM 875 O O . LYS A 1 109 ? -32.669 -0.792 40.766 1.00 79.50 109 LYS A O 1
ATOM 880 N N . ILE A 1 110 ? -32.055 -0.126 38.712 1.00 71.12 110 ILE A N 1
ATOM 881 C CA . ILE A 1 110 ? -32.079 -1.461 38.117 1.00 71.12 110 ILE A CA 1
ATOM 882 C C . ILE A 1 110 ? -30.828 -2.204 38.598 1.00 71.12 110 ILE A C 1
ATOM 884 O O . ILE A 1 110 ? -29.711 -1.879 38.198 1.00 71.12 110 ILE A O 1
ATOM 888 N N . LYS A 1 111 ? -31.007 -3.189 39.486 1.00 65.75 111 LYS A N 1
ATOM 889 C CA . LYS A 1 111 ? -29.916 -4.055 39.959 1.00 65.75 111 LYS A CA 1
ATOM 890 C C . LYS A 1 111 ? -29.442 -4.960 38.820 1.00 65.75 111 LYS A C 1
ATOM 892 O O . LYS A 1 111 ? -30.276 -5.528 38.117 1.00 65.75 111 LYS A O 1
ATOM 897 N N . GLU A 1 112 ? -28.126 -5.120 38.662 1.00 59.53 112 GLU A N 1
ATOM 898 C CA . GLU A 1 112 ? -27.580 -6.080 37.699 1.00 59.53 112 GLU A CA 1
ATOM 899 C C . GLU A 1 112 ? -28.049 -7.501 38.032 1.00 59.53 112 GLU A C 1
ATOM 901 O O . GLU A 1 112 ? -27.862 -8.010 39.135 1.00 59.53 112 GLU A O 1
ATOM 906 N N . ASN A 1 113 ? -28.694 -8.129 37.057 1.00 60.22 113 ASN A N 1
ATOM 907 C CA . ASN A 1 113 ? -29.117 -9.518 37.054 1.00 60.22 113 ASN A CA 1
ATOM 908 C C . ASN A 1 113 ? -28.930 -10.094 35.637 1.00 60.22 113 ASN A C 1
ATOM 910 O O . ASN A 1 113 ? -28.598 -9.374 34.693 1.00 60.22 113 ASN A O 1
ATOM 914 N N . VAL A 1 114 ? -29.148 -11.401 35.469 1.00 54.75 114 VAL A N 1
ATOM 915 C CA . VAL A 1 114 ? -28.943 -12.111 34.188 1.00 54.75 114 VAL A CA 1
ATOM 916 C C . VAL A 1 114 ? -29.673 -11.427 33.016 1.00 54.75 114 VAL A C 1
ATOM 918 O O . VAL A 1 114 ? -29.117 -11.309 31.926 1.00 54.75 114 VAL A O 1
ATOM 921 N N . ILE A 1 115 ? -30.870 -10.880 33.255 1.00 53.66 115 ILE A N 1
ATOM 922 C CA . ILE A 1 115 ? -31.674 -10.175 32.245 1.00 53.66 115 ILE A CA 1
ATOM 923 C C . ILE A 1 115 ? -31.036 -8.829 31.862 1.00 53.66 115 ILE A C 1
ATOM 925 O O . ILE A 1 115 ? -30.979 -8.477 30.686 1.00 53.66 115 ILE A O 1
ATOM 929 N N . THR A 1 116 ? -30.479 -8.080 32.817 1.00 58.00 116 THR A N 1
ATOM 930 C CA . THR A 1 116 ? -29.795 -6.809 32.512 1.00 58.00 116 THR A CA 1
ATOM 931 C C . THR A 1 116 ? -28.448 -6.991 31.815 1.00 58.00 116 THR A C 1
ATOM 933 O O . THR A 1 116 ? -28.004 -6.066 31.128 1.00 58.00 116 THR A O 1
ATOM 936 N N . ASN A 1 117 ? -27.805 -8.153 31.966 1.00 61.16 117 ASN A N 1
ATOM 937 C CA . ASN A 1 117 ? -26.623 -8.528 31.187 1.00 61.16 117 ASN A CA 1
ATOM 938 C C . ASN A 1 117 ? -26.982 -8.926 29.753 1.00 61.16 117 ASN A C 1
ATOM 940 O O . ASN A 1 117 ? -26.243 -8.574 28.839 1.00 61.16 117 ASN A O 1
ATOM 944 N N . PHE A 1 118 ? -28.137 -9.559 29.537 1.00 61.78 118 PHE A N 1
ATOM 945 C CA . PHE A 1 118 ? -28.651 -9.857 28.199 1.00 61.78 118 PHE A CA 1
ATOM 946 C C . PHE A 1 118 ? -28.944 -8.586 27.392 1.00 61.78 118 PHE A C 1
ATOM 948 O O . PHE A 1 118 ? -28.489 -8.475 26.260 1.00 61.78 118 PHE A O 1
ATOM 955 N N . PHE A 1 119 ? -29.610 -7.583 27.978 1.00 58.31 119 PHE A N 1
ATOM 956 C CA . PHE A 1 119 ? -29.844 -6.304 27.289 1.00 58.31 119 PHE A CA 1
ATOM 957 C C . PHE A 1 119 ? -28.552 -5.508 27.046 1.00 58.31 119 PHE A C 1
ATOM 959 O O . PHE A 1 119 ? -28.405 -4.908 25.985 1.00 58.31 119 PHE A O 1
ATOM 966 N N . ASN A 1 120 ? -27.590 -5.548 27.978 1.00 58.31 120 ASN A N 1
ATOM 967 C CA . ASN A 1 120 ? -26.253 -4.982 27.758 1.00 58.31 120 ASN A CA 1
ATOM 968 C C . ASN A 1 120 ? -25.518 -5.694 26.615 1.00 58.31 120 ASN A C 1
ATOM 970 O O . ASN A 1 120 ? -24.888 -5.040 25.790 1.00 58.31 120 ASN A O 1
ATOM 974 N N . TYR A 1 121 ? -25.594 -7.026 26.569 1.00 60.94 121 TYR A N 1
ATOM 975 C CA . TYR A 1 121 ? -25.000 -7.821 25.505 1.00 60.94 121 TYR A CA 1
ATOM 976 C C . TYR A 1 121 ? -25.668 -7.511 24.170 1.00 60.94 121 TYR A C 1
ATOM 978 O O . TYR A 1 121 ? -24.970 -7.185 23.228 1.00 60.94 121 TYR A O 1
ATOM 986 N N . ILE A 1 122 ? -26.999 -7.499 24.093 1.00 61.22 122 ILE A N 1
ATOM 987 C CA . ILE A 1 122 ? -27.731 -7.169 22.869 1.00 61.22 122 ILE A CA 1
ATOM 988 C C . ILE A 1 122 ? -27.431 -5.745 22.387 1.00 61.22 122 ILE A C 1
ATOM 990 O O . ILE A 1 122 ? -27.11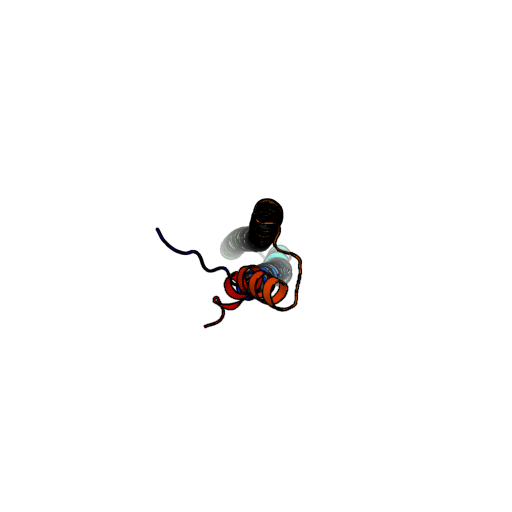0 -5.558 21.217 1.00 61.22 122 ILE A O 1
ATOM 994 N N . GLY A 1 123 ? -27.460 -4.750 23.276 1.00 58.81 123 GLY A N 1
ATOM 995 C CA . GLY A 1 123 ? -27.197 -3.356 22.911 1.00 58.81 123 GLY A CA 1
ATOM 996 C C . GLY A 1 123 ? -25.766 -3.100 22.422 1.00 58.81 123 GLY A C 1
ATOM 997 O O . GLY A 1 123 ? -25.545 -2.172 21.652 1.00 58.81 123 GLY A O 1
ATOM 998 N N . VAL A 1 124 ? -24.800 -3.928 22.837 1.00 59.16 124 VAL A N 1
ATOM 999 C CA . VAL A 1 124 ? -23.386 -3.828 22.429 1.00 59.16 124 VAL A CA 1
ATOM 1000 C C . VAL A 1 124 ? -23.035 -4.790 21.282 1.00 59.16 124 VAL A C 1
ATOM 1002 O O . VAL A 1 124 ? -22.174 -4.476 20.468 1.00 59.16 124 VAL A O 1
ATOM 1005 N N . ALA A 1 125 ? -23.677 -5.957 21.201 1.00 56.16 125 ALA A N 1
ATOM 1006 C CA . ALA A 1 125 ? -23.363 -7.019 20.246 1.00 56.16 125 ALA A CA 1
ATOM 1007 C C . ALA A 1 125 ? -24.203 -6.937 18.966 1.00 56.16 125 ALA A C 1
ATOM 1009 O O . ALA A 1 125 ? -23.651 -7.140 17.889 1.00 56.16 125 ALA A O 1
ATOM 1010 N N . ILE A 1 126 ? -25.496 -6.593 19.027 1.00 53.31 126 ILE A N 1
ATOM 1011 C CA . ILE A 1 126 ? -26.336 -6.545 17.814 1.00 53.31 126 ILE A CA 1
ATOM 1012 C C . ILE A 1 126 ? -25.865 -5.440 16.856 1.00 53.31 126 ILE A C 1
ATOM 1014 O O . ILE A 1 126 ? -25.870 -5.650 15.648 1.00 53.31 126 ILE A O 1
ATOM 1018 N N . GLY A 1 127 ? -25.338 -4.325 17.376 1.00 48.00 127 GLY A N 1
ATOM 1019 C CA . GLY A 1 127 ? -24.737 -3.274 16.545 1.00 48.00 127 GLY A CA 1
ATOM 1020 C C . GLY A 1 127 ? -23.461 -3.695 15.799 1.00 48.00 127 GLY A C 1
ATOM 1021 O O . GLY A 1 127 ? -23.144 -3.097 14.779 1.00 48.00 127 GLY A O 1
ATOM 1022 N N . ASN A 1 128 ? -22.757 -4.734 16.267 1.00 45.84 128 ASN A N 1
ATOM 1023 C CA . ASN A 1 128 ? -21.510 -5.219 15.659 1.00 45.84 128 ASN A CA 1
ATOM 1024 C C . ASN A 1 128 ? -21.688 -6.490 14.811 1.00 45.84 128 ASN A C 1
ATOM 1026 O O . ASN A 1 128 ? -20.847 -6.766 13.960 1.00 45.84 128 ASN A O 1
ATOM 1030 N N . TYR A 1 129 ? -22.752 -7.271 15.031 1.00 42.31 129 TYR A N 1
ATOM 1031 C CA . TYR A 1 129 ? -23.007 -8.514 14.289 1.00 42.31 129 TYR A CA 1
ATOM 1032 C C . TYR A 1 129 ? -23.933 -8.344 13.076 1.00 42.31 129 TYR A C 1
ATOM 1034 O O . TYR A 1 129 ? -23.872 -9.181 12.183 1.00 42.31 129 TYR A O 1
ATOM 1042 N N . SER A 1 130 ? -24.737 -7.275 12.975 1.00 41.19 130 SER A N 1
ATOM 1043 C CA . SER A 1 130 ? -25.655 -7.098 11.830 1.00 41.19 130 SER A CA 1
ATOM 1044 C C . SER A 1 130 ? -24.993 -6.596 10.533 1.00 41.19 130 SER A C 1
ATOM 1046 O O . SER A 1 130 ? -25.701 -6.303 9.577 1.00 41.19 130 SER A O 1
ATOM 1048 N N . ASN A 1 131 ? -23.660 -6.480 10.493 1.00 42.66 131 ASN A N 1
ATOM 1049 C CA . ASN A 1 131 ? -22.882 -6.170 9.281 1.00 42.66 131 ASN A CA 1
ATOM 1050 C C . ASN A 1 131 ? -22.258 -7.428 8.642 1.00 42.66 131 ASN A C 1
ATOM 1052 O O . ASN A 1 131 ? -21.321 -7.324 7.853 1.00 42.66 131 ASN A O 1
ATOM 1056 N N . ARG A 1 132 ? -22.739 -8.619 9.010 1.00 38.66 132 ARG A N 1
ATOM 1057 C CA . ARG A 1 132 ? -22.393 -9.892 8.372 1.00 38.66 132 ARG A CA 1
ATOM 1058 C C . ARG A 1 132 ? -23.663 -10.546 7.841 1.00 38.66 132 ARG A C 1
ATOM 1060 O O . ARG A 1 132 ? -24.116 -11.501 8.449 1.00 38.66 132 ARG A O 1
ATOM 1067 N N . ASP A 1 133 ? -24.227 -9.984 6.779 1.00 35.59 133 ASP A N 1
ATOM 1068 C CA . ASP A 1 133 ? -25.098 -10.659 5.804 1.00 35.59 133 ASP A CA 1
ATOM 1069 C C . ASP A 1 133 ? -25.120 -9.839 4.504 1.00 35.59 133 ASP A C 1
ATOM 1071 O O . ASP A 1 133 ? -25.327 -8.604 4.586 1.00 35.59 133 ASP A O 1
#

Radius of gyration: 27.8 Å; chains: 1; bounding box: 65×22×73 Å

Secondary structure (DSSP, 8-state):
-------HHHHHHHHHHHHHHHHHHHHHHHHHIIIIIHHHHS--S---HHHHHHHHHHHHHHHHHHHHHHHHHHHHHHHHHHHHHHHHHHHHHHHHHHHHHHHHHHHTT----HHHHHHHHHHHHHHHHTT--

Organism: NCBI:txid2785025

pLDDT: mean 81.6, std 15.56, range [35.59, 97.12]